Protein AF-A0A954LGU4-F1 (afdb_monomer_lite)

Sequence (136 aa):
TSATELARTSHENVHRLSAAALEIGRVIDTIQGIAEQTNLLALNATIEAARAGDVGSGFAVVANEVKELARQTATATEDIRYRIGEIQDTTGFATDSIGQIVDVISDMNDVSMALAAAVSQGSTAGAALTGQFGHY

Structure (mmCIF, N/CA/C/O backbone):
data_AF-A0A954LGU4-F1
#
_entry.id   AF-A0A954LGU4-F1
#
loop_
_atom_site.group_PDB
_atom_site.id
_atom_site.type_symbol
_atom_site.label_atom_id
_atom_site.label_alt_id
_atom_site.label_comp_id
_atom_site.label_asym_id
_atom_site.label_entity_id
_atom_site.label_seq_id
_atom_site.pdbx_PDB_ins_code
_atom_site.Cartn_x
_atom_site.Cartn_y
_atom_site.Cartn_z
_atom_site.occupancy
_atom_site.B_iso_or_equiv
_atom_site.auth_seq_id
_atom_site.auth_comp_id
_atom_site.auth_asym_id
_atom_site.auth_atom_id
_atom_site.pdbx_PDB_model_num
ATOM 1 N N . THR A 1 1 ? 30.543 -6.636 -15.701 1.00 56.22 1 THR A N 1
ATOM 2 C CA . THR A 1 1 ? 29.074 -6.783 -15.661 1.00 56.22 1 THR A CA 1
ATOM 3 C C . THR A 1 1 ? 28.529 -6.147 -16.920 1.00 56.22 1 THR A C 1
ATOM 5 O O . THR A 1 1 ? 28.885 -5.001 -17.165 1.00 56.22 1 THR A O 1
ATOM 8 N N . SER A 1 2 ? 27.808 -6.875 -17.779 1.00 85.50 2 SER A N 1
ATOM 9 C CA . SER A 1 2 ? 27.214 -6.269 -18.983 1.00 85.50 2 SER A CA 1
ATOM 10 C C . SER A 1 2 ? 26.050 -5.355 -18.584 1.00 85.50 2 SER A C 1
ATOM 12 O O . SER A 1 2 ? 25.428 -5.566 -17.541 1.00 85.50 2 SER A O 1
ATOM 14 N N . ALA A 1 3 ? 25.753 -4.339 -19.395 1.00 85.81 3 ALA A N 1
ATOM 15 C CA . ALA A 1 3 ? 24.616 -3.447 -19.154 1.00 85.81 3 ALA A CA 1
ATOM 16 C C . ALA A 1 3 ? 23.289 -4.229 -19.067 1.00 85.81 3 ALA A C 1
ATOM 18 O O . ALA A 1 3 ? 22.461 -3.949 -18.204 1.00 85.81 3 ALA A O 1
ATOM 19 N N . THR A 1 4 ? 23.140 -5.277 -19.884 1.00 87.12 4 THR A N 1
ATOM 20 C CA . THR A 1 4 ? 21.996 -6.199 -19.867 1.00 87.12 4 THR A CA 1
ATOM 21 C C . THR A 1 4 ? 21.837 -6.904 -18.520 1.00 87.12 4 THR A C 1
ATOM 23 O O . THR A 1 4 ? 20.731 -7.008 -18.001 1.00 87.12 4 THR A O 1
ATOM 26 N N . GLU A 1 5 ? 22.939 -7.354 -17.918 1.00 89.88 5 GLU A N 1
ATOM 27 C CA . GLU A 1 5 ? 22.909 -8.053 -16.631 1.00 89.88 5 GLU A CA 1
ATOM 28 C C . GLU A 1 5 ? 22.530 -7.116 -15.475 1.00 89.88 5 GLU A C 1
ATOM 30 O O . GLU A 1 5 ? 21.807 -7.506 -14.553 1.00 89.88 5 GLU A O 1
ATOM 35 N N . LEU A 1 6 ? 22.969 -5.855 -15.545 1.00 91.25 6 LEU A N 1
ATOM 36 C CA . LEU A 1 6 ? 22.563 -4.823 -14.594 1.00 91.25 6 LEU A CA 1
ATOM 37 C C . LEU A 1 6 ? 21.066 -4.508 -14.721 1.00 91.25 6 LEU A C 1
ATOM 39 O O . LEU A 1 6 ? 20.375 -4.445 -13.707 1.00 91.25 6 LEU A O 1
ATOM 43 N N . ALA A 1 7 ? 20.558 -4.359 -15.948 1.00 91.50 7 ALA A N 1
ATOM 44 C CA . ALA A 1 7 ? 19.135 -4.139 -16.200 1.00 91.50 7 ALA A CA 1
ATOM 45 C C . ALA A 1 7 ? 18.283 -5.317 -15.695 1.00 91.50 7 ALA A C 1
ATOM 47 O O . ALA A 1 7 ? 17.307 -5.102 -14.977 1.00 91.50 7 ALA A O 1
ATOM 48 N N . ARG A 1 8 ? 18.710 -6.560 -15.965 1.00 90.50 8 ARG A N 1
ATOM 49 C CA . ARG A 1 8 ? 18.060 -7.783 -15.466 1.00 90.50 8 ARG A CA 1
ATOM 50 C C . ARG A 1 8 ? 17.998 -7.816 -13.938 1.00 90.50 8 ARG A C 1
ATOM 52 O O . ARG A 1 8 ? 16.934 -8.040 -13.368 1.00 90.50 8 ARG A O 1
ATOM 59 N N . THR A 1 9 ? 19.119 -7.547 -13.271 1.00 94.06 9 THR A N 1
ATOM 60 C CA . THR A 1 9 ? 19.188 -7.552 -11.800 1.00 94.06 9 THR A CA 1
ATOM 61 C C . THR A 1 9 ? 18.309 -6.453 -11.191 1.00 94.06 9 THR A C 1
ATOM 63 O O . THR A 1 9 ? 17.618 -6.683 -10.198 1.00 94.06 9 THR A O 1
ATOM 66 N N . SER A 1 10 ? 18.291 -5.259 -11.790 1.00 94.12 10 SER A N 1
ATOM 67 C CA . SER A 1 10 ? 17.402 -4.169 -11.369 1.00 94.12 10 SER A CA 1
ATOM 68 C C . SER A 1 10 ? 15.930 -4.542 -11.537 1.00 94.12 10 SER A C 1
ATOM 70 O O . SER A 1 10 ? 15.150 -4.333 -10.611 1.00 94.12 10 SER A O 1
ATOM 72 N N . HIS A 1 11 ? 15.564 -5.157 -12.666 1.00 93.38 11 HIS A N 1
ATOM 73 C CA . HIS A 1 11 ? 14.205 -5.639 -12.918 1.00 93.38 11 HIS A CA 1
ATOM 74 C C . HIS A 1 11 ? 13.762 -6.659 -11.857 1.00 93.38 11 HIS A C 1
ATOM 76 O O . HIS A 1 11 ? 12.682 -6.534 -11.284 1.00 93.38 11 HIS A O 1
ATOM 82 N N . GLU A 1 12 ? 14.618 -7.628 -11.521 1.00 94.81 12 GLU A N 1
ATOM 83 C CA . GLU A 1 12 ? 14.339 -8.616 -10.470 1.00 94.81 12 GLU A CA 1
ATOM 84 C C . GLU A 1 12 ? 14.131 -7.970 -9.096 1.00 94.81 12 GLU A C 1
ATOM 86 O O . GLU A 1 12 ? 13.224 -8.356 -8.356 1.00 94.81 12 GLU A O 1
ATOM 91 N N . ASN A 1 13 ? 14.931 -6.960 -8.750 1.00 95.44 13 ASN A N 1
ATOM 92 C CA . ASN A 1 13 ? 14.780 -6.241 -7.486 1.00 95.44 13 ASN A CA 1
ATOM 93 C C . ASN A 1 13 ? 13.473 -5.439 -7.425 1.00 95.44 13 ASN A C 1
ATOM 95 O O . ASN A 1 13 ? 12.787 -5.482 -6.402 1.00 95.44 13 ASN A O 1
ATOM 99 N N . VAL A 1 14 ? 13.098 -4.757 -8.511 1.00 96.19 14 VAL A N 1
ATOM 100 C CA . VAL A 1 14 ? 11.821 -4.029 -8.600 1.00 96.19 14 VAL A CA 1
ATOM 101 C C . VAL A 1 14 ? 10.640 -4.996 -8.521 1.00 96.19 14 VAL A C 1
ATOM 103 O O . VAL A 1 14 ? 9.698 -4.753 -7.768 1.00 96.19 14 VAL A O 1
ATOM 106 N N . HIS A 1 15 ? 10.716 -6.141 -9.200 1.00 94.19 15 HIS A N 1
ATOM 107 C CA . HIS A 1 15 ? 9.685 -7.175 -9.123 1.00 94.19 15 HIS A CA 1
ATOM 108 C C . HIS A 1 15 ? 9.521 -7.717 -7.693 1.00 94.19 15 HIS A C 1
ATOM 110 O O . HIS A 1 15 ? 8.402 -7.884 -7.205 1.00 94.19 15 HIS A O 1
ATOM 116 N N . ARG A 1 16 ? 10.628 -7.953 -6.976 1.00 95.69 16 ARG A N 1
ATOM 117 C CA . ARG A 1 16 ? 10.591 -8.356 -5.559 1.00 95.69 16 ARG A CA 1
ATOM 118 C C . ARG A 1 16 ? 9.962 -7.285 -4.670 1.00 95.69 16 ARG A C 1
ATOM 120 O O . ARG A 1 16 ? 9.200 -7.633 -3.771 1.00 95.69 16 ARG A O 1
ATOM 127 N N . LEU A 1 17 ? 10.253 -6.008 -4.920 1.00 95.94 17 LEU A N 1
ATOM 128 C CA . LEU A 1 17 ? 9.644 -4.897 -4.188 1.00 95.94 17 LEU A CA 1
ATOM 129 C C . LEU A 1 17 ? 8.131 -4.820 -4.438 1.00 95.94 17 LEU A C 1
ATOM 131 O O . LEU A 1 17 ? 7.366 -4.694 -3.486 1.00 95.94 17 LEU A O 1
ATOM 135 N N . SER A 1 18 ? 7.699 -4.974 -5.691 1.00 94.62 18 SER A N 1
ATOM 136 C CA . SER A 1 18 ? 6.279 -5.005 -6.061 1.00 94.62 18 SER A CA 1
ATOM 137 C C . SER A 1 18 ? 5.537 -6.165 -5.380 1.00 94.62 18 SER A C 1
ATOM 139 O O . SER A 1 18 ? 4.483 -5.970 -4.771 1.00 94.62 18 SER A O 1
ATOM 141 N N . ALA A 1 19 ? 6.132 -7.364 -5.373 1.00 95.38 19 ALA A N 1
ATOM 142 C CA . ALA A 1 19 ? 5.575 -8.525 -4.678 1.00 95.38 19 ALA A CA 1
ATOM 143 C C . ALA A 1 19 ? 5.447 -8.301 -3.159 1.00 95.38 19 ALA A C 1
ATOM 145 O O . ALA A 1 19 ? 4.412 -8.631 -2.574 1.00 95.38 19 ALA A O 1
ATOM 146 N N . ALA A 1 20 ? 6.461 -7.699 -2.530 1.00 96.81 20 ALA A N 1
ATOM 147 C CA . ALA A 1 20 ? 6.421 -7.351 -1.112 1.00 96.81 20 ALA A CA 1
ATOM 148 C C . ALA A 1 20 ? 5.336 -6.303 -0.810 1.00 96.81 20 ALA A C 1
ATOM 150 O O . ALA A 1 20 ? 4.599 -6.445 0.163 1.00 96.81 20 ALA A O 1
ATOM 151 N N . ALA A 1 21 ? 5.175 -5.289 -1.665 1.00 96.19 21 ALA A N 1
ATOM 152 C CA . ALA A 1 21 ? 4.121 -4.286 -1.520 1.00 96.19 21 ALA A CA 1
ATOM 153 C C . ALA A 1 21 ? 2.714 -4.909 -1.612 1.00 96.19 21 ALA A C 1
ATOM 155 O O . ALA A 1 21 ? 1.842 -4.584 -0.809 1.00 96.19 21 ALA A O 1
ATOM 156 N N . LEU A 1 22 ? 2.498 -5.856 -2.535 1.00 95.00 22 LEU A N 1
ATOM 157 C CA . LEU A 1 22 ? 1.245 -6.620 -2.630 1.00 95.00 22 LEU A CA 1
ATOM 158 C C . LEU A 1 22 ? 0.965 -7.454 -1.374 1.00 95.00 22 LEU A C 1
ATOM 160 O O . LEU A 1 22 ? -0.184 -7.566 -0.947 1.00 95.00 22 LEU A O 1
ATOM 164 N N . GLU A 1 23 ? 1.993 -8.063 -0.785 1.00 97.06 23 GLU A N 1
ATOM 165 C CA . GLU A 1 23 ? 1.852 -8.813 0.462 1.00 97.06 23 GLU A CA 1
ATOM 166 C C . GLU A 1 23 ? 1.492 -7.908 1.638 1.00 97.06 23 GLU A C 1
ATOM 168 O O . GLU A 1 23 ? 0.555 -8.219 2.375 1.00 97.06 23 GLU A O 1
ATOM 173 N N . ILE A 1 24 ? 2.156 -6.756 1.759 1.00 96.44 24 ILE A N 1
ATOM 174 C CA . ILE A 1 24 ? 1.812 -5.754 2.770 1.00 96.44 24 ILE A CA 1
ATOM 175 C C . ILE A 1 24 ? 0.366 -5.281 2.578 1.00 96.44 24 ILE A C 1
ATOM 177 O O . ILE A 1 24 ? -0.371 -5.212 3.557 1.00 96.44 24 ILE A O 1
ATOM 181 N N . GLY A 1 25 ? -0.081 -5.045 1.339 1.00 96.44 25 GLY A N 1
ATOM 182 C CA . GLY A 1 25 ? -1.473 -4.686 1.042 1.00 96.44 25 GLY A CA 1
ATOM 183 C C . GLY A 1 25 ? -2.490 -5.678 1.625 1.00 96.44 25 GLY A C 1
ATOM 184 O O . GLY A 1 25 ? -3.421 -5.268 2.314 1.00 96.44 25 GLY A O 1
ATOM 185 N N . ARG A 1 26 ? -2.256 -6.990 1.463 1.00 96.44 26 ARG A N 1
ATOM 186 C CA . ARG A 1 26 ? -3.125 -8.038 2.043 1.00 96.44 26 ARG A CA 1
ATOM 187 C C . ARG A 1 26 ? -3.131 -8.036 3.573 1.00 96.44 26 ARG A C 1
ATOM 189 O O . ARG A 1 26 ? -4.161 -8.301 4.198 1.00 96.44 26 ARG A O 1
ATOM 196 N N . VAL A 1 27 ? -1.983 -7.764 4.192 1.00 97.56 27 VAL A N 1
ATOM 197 C CA . VAL A 1 27 ? -1.886 -7.642 5.655 1.00 97.56 27 VAL A CA 1
ATOM 198 C C . VAL A 1 27 ? -2.690 -6.433 6.134 1.00 97.56 27 VAL A C 1
ATOM 200 O O . VAL A 1 27 ? -3.444 -6.548 7.098 1.00 97.56 27 VAL A O 1
ATOM 203 N N . ILE A 1 28 ? -2.599 -5.303 5.432 1.00 97.44 28 ILE A N 1
ATOM 204 C CA . ILE A 1 28 ? -3.354 -4.086 5.750 1.00 97.44 28 ILE A CA 1
ATOM 205 C C . ILE A 1 28 ? -4.865 -4.300 5.611 1.00 97.44 28 ILE A C 1
ATOM 207 O O . ILE A 1 28 ? -5.602 -3.883 6.502 1.00 97.44 28 ILE A O 1
ATOM 211 N N . ASP A 1 29 ? -5.328 -5.026 4.589 1.00 96.00 29 ASP A N 1
ATOM 212 C CA . ASP A 1 29 ? -6.741 -5.427 4.463 1.00 96.00 29 ASP A CA 1
ATOM 213 C C . ASP A 1 29 ? -7.234 -6.226 5.671 1.00 96.00 29 ASP A C 1
ATOM 215 O O . ASP A 1 29 ? -8.334 -6.009 6.181 1.00 96.00 29 ASP A O 1
ATOM 219 N N . THR A 1 30 ? -6.394 -7.133 6.165 1.00 98.00 30 THR A N 1
ATOM 220 C CA . THR A 1 30 ? -6.718 -7.941 7.342 1.00 98.00 30 THR A CA 1
ATOM 221 C C . THR A 1 30 ? -6.815 -7.070 8.596 1.00 98.00 30 THR A C 1
ATOM 223 O O . THR A 1 30 ? -7.759 -7.213 9.371 1.00 98.00 30 THR A O 1
ATOM 226 N N . ILE A 1 31 ? -5.875 -6.138 8.793 1.00 97.69 31 ILE A N 1
ATOM 227 C CA . ILE A 1 31 ? -5.880 -5.228 9.950 1.00 97.69 31 ILE A CA 1
ATOM 228 C C . ILE A 1 31 ? -7.091 -4.287 9.893 1.00 97.69 31 ILE A C 1
ATOM 230 O O . ILE A 1 31 ? -7.738 -4.082 10.919 1.00 97.69 31 ILE A O 1
ATOM 234 N N . GLN A 1 32 ? -7.444 -3.781 8.708 1.00 97.06 32 GLN A N 1
ATOM 235 C CA . GLN A 1 32 ? -8.650 -2.979 8.493 1.00 97.06 32 GLN A CA 1
ATOM 236 C C . GLN A 1 32 ? -9.906 -3.746 8.937 1.00 97.06 32 GLN A C 1
ATOM 238 O O . GLN A 1 32 ? -10.697 -3.238 9.733 1.00 97.06 32 GLN A O 1
ATOM 243 N N . GLY A 1 33 ? -10.050 -5.004 8.506 1.00 97.56 33 GLY A N 1
ATOM 244 C CA . GLY A 1 33 ? -11.164 -5.858 8.926 1.00 97.56 33 GLY A CA 1
ATOM 245 C C . GLY A 1 33 ? -11.191 -6.124 10.438 1.00 97.56 33 GLY A C 1
ATOM 246 O O . GLY A 1 33 ? -12.259 -6.114 11.051 1.00 97.56 33 GLY A O 1
ATOM 247 N N . ILE A 1 34 ? -10.026 -6.310 11.071 1.00 97.81 34 ILE A N 1
ATOM 248 C CA . ILE A 1 34 ? -9.916 -6.455 12.534 1.00 97.81 34 ILE A CA 1
ATOM 249 C C . ILE A 1 34 ? -10.356 -5.169 13.243 1.00 97.81 34 ILE A C 1
ATOM 251 O O . ILE A 1 34 ? -11.082 -5.240 14.237 1.00 97.81 34 ILE A O 1
ATOM 255 N N . ALA A 1 35 ? -9.955 -3.998 12.746 1.00 97.94 35 ALA A N 1
ATOM 256 C CA . ALA A 1 35 ? -10.342 -2.710 13.312 1.00 97.94 35 ALA A CA 1
ATOM 257 C C . ALA A 1 35 ? -11.863 -2.495 13.228 1.00 97.94 35 ALA A C 1
ATOM 259 O O . ALA A 1 35 ? -12.493 -2.122 14.218 1.00 97.94 35 ALA A O 1
ATOM 260 N N . GLU A 1 36 ? -12.482 -2.819 12.092 1.00 97.12 36 GLU A N 1
ATOM 261 C CA . GLU A 1 36 ? -13.936 -2.740 11.907 1.00 97.12 36 GLU A CA 1
ATOM 262 C C . GLU A 1 36 ? -14.697 -3.683 12.849 1.00 97.12 36 GLU A C 1
ATOM 264 O O . GLU A 1 36 ? -15.651 -3.263 13.514 1.00 97.12 36 GLU A O 1
ATOM 269 N N . GLN A 1 37 ? -14.248 -4.935 12.980 1.00 98.00 37 GLN A N 1
ATOM 270 C CA . GLN A 1 37 ? -14.834 -5.892 13.926 1.00 98.00 37 GLN A CA 1
ATOM 271 C C . GLN A 1 37 ? -14.662 -5.441 15.379 1.00 98.00 37 GLN A C 1
ATOM 273 O O . GLN A 1 37 ? -15.598 -5.544 16.172 1.00 98.00 37 GLN A O 1
ATOM 278 N N . THR A 1 38 ? -13.495 -4.899 15.728 1.00 97.81 38 THR A N 1
ATOM 279 C CA . THR A 1 38 ? -13.213 -4.376 17.072 1.00 97.81 38 THR A CA 1
ATOM 280 C C . THR A 1 38 ? -14.115 -3.186 17.393 1.00 97.81 38 THR A C 1
ATOM 282 O O . THR A 1 38 ? -14.676 -3.119 18.484 1.00 97.81 38 THR A O 1
ATOM 285 N N . ASN A 1 39 ? -14.336 -2.289 16.429 1.00 96.31 39 ASN A N 1
ATOM 286 C CA . ASN A 1 39 ? -15.266 -1.170 16.567 1.00 96.31 39 ASN A CA 1
ATOM 287 C C . ASN A 1 39 ? -16.717 -1.648 16.772 1.00 96.31 39 ASN A C 1
ATOM 289 O O . ASN A 1 39 ? -17.423 -1.109 17.624 1.00 96.31 39 ASN A O 1
ATOM 293 N N . LEU A 1 40 ? -17.161 -2.682 16.047 1.00 97.00 40 LEU A N 1
ATOM 294 C CA . LEU A 1 40 ? -18.490 -3.279 16.243 1.00 97.00 40 LEU A CA 1
ATOM 295 C C . LEU A 1 40 ? -18.631 -3.968 17.609 1.00 97.00 40 LEU A C 1
ATOM 297 O O . LEU A 1 40 ? -19.655 -3.812 18.275 1.00 97.00 40 LEU A O 1
ATOM 301 N N . LEU A 1 41 ? -17.605 -4.695 18.055 1.00 97.00 41 LEU A N 1
ATOM 302 C CA . LEU A 1 41 ? -17.574 -5.309 19.386 1.00 97.00 41 LEU A CA 1
ATOM 303 C C . LEU A 1 41 ? -17.638 -4.250 20.492 1.00 97.00 41 LEU A C 1
ATOM 305 O O . LEU A 1 41 ? -18.423 -4.388 21.430 1.00 97.00 41 LEU A O 1
ATOM 309 N N . ALA A 1 42 ? -16.864 -3.172 20.352 1.00 97.00 42 ALA A N 1
ATOM 310 C CA . ALA A 1 42 ? -16.873 -2.047 21.277 1.00 97.00 42 ALA A CA 1
ATOM 311 C C . ALA A 1 42 ? -18.241 -1.353 21.315 1.00 97.00 42 ALA A C 1
ATOM 313 O O . ALA A 1 42 ? -18.752 -1.065 22.392 1.00 97.00 42 ALA A O 1
ATOM 314 N N . LEU A 1 43 ? -18.883 -1.162 20.158 1.00 94.56 43 LEU A N 1
ATOM 315 C CA . LEU A 1 43 ? -20.236 -0.612 20.078 1.00 94.56 43 LEU A CA 1
ATOM 316 C C . LEU A 1 43 ? -21.255 -1.477 20.833 1.00 94.56 43 LEU A C 1
ATOM 318 O O . LEU A 1 43 ? -22.049 -0.945 21.609 1.00 94.56 43 LEU A O 1
ATOM 322 N N . ASN A 1 44 ? -21.216 -2.799 20.646 1.00 95.62 44 ASN A N 1
ATOM 323 C CA . ASN A 1 44 ? -22.085 -3.725 21.375 1.00 95.62 44 ASN A CA 1
ATOM 324 C C . ASN A 1 44 ? -21.834 -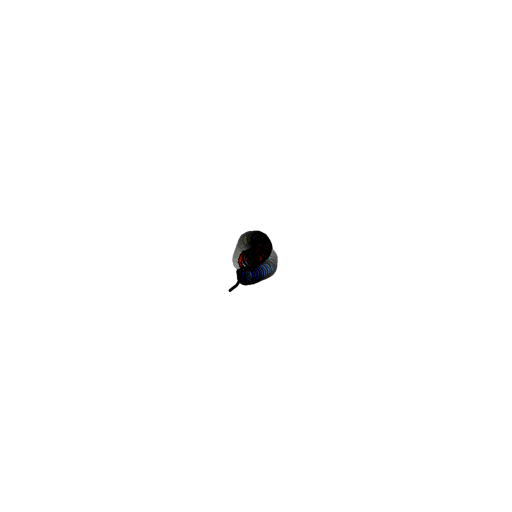3.661 22.889 1.00 95.62 44 ASN A C 1
ATOM 326 O O . ASN A 1 44 ? -22.786 -3.648 23.669 1.00 95.62 44 ASN A O 1
ATOM 330 N N . ALA A 1 45 ? -20.569 -3.555 23.307 1.00 94.75 45 ALA A N 1
ATOM 331 C CA . ALA A 1 45 ? -20.211 -3.383 24.712 1.00 94.75 45 ALA A CA 1
ATOM 332 C C . ALA A 1 45 ? -20.735 -2.056 25.287 1.00 94.75 45 ALA A C 1
ATOM 334 O O . ALA A 1 45 ? -21.260 -2.047 26.399 1.00 94.75 45 ALA A O 1
ATOM 335 N N . THR A 1 46 ? -20.673 -0.952 24.533 1.00 94.06 46 THR A N 1
ATOM 336 C CA . THR A 1 46 ? -21.261 0.336 24.938 1.00 94.06 46 THR A CA 1
ATOM 337 C C . THR A 1 46 ? -22.781 0.231 25.120 1.00 94.06 46 THR A C 1
ATOM 339 O O . THR A 1 46 ? -23.317 0.787 26.079 1.00 94.06 46 THR A O 1
ATOM 342 N N . ILE A 1 47 ? -23.482 -0.497 24.241 1.00 92.88 47 ILE A N 1
ATOM 343 C CA . ILE A 1 47 ? -24.937 -0.717 24.341 1.00 92.88 47 ILE A CA 1
ATOM 344 C C . ILE A 1 47 ? -25.281 -1.515 25.604 1.00 92.88 47 ILE A C 1
ATOM 346 O O . ILE A 1 47 ? -26.169 -1.116 26.361 1.00 92.88 47 ILE A O 1
ATOM 350 N N . GLU A 1 48 ? -24.572 -2.615 25.865 1.00 95.00 48 GLU A N 1
ATOM 351 C CA . GLU A 1 48 ? -24.842 -3.447 27.043 1.00 95.00 48 GLU A CA 1
ATOM 352 C C . GLU A 1 48 ? -24.472 -2.719 28.346 1.00 95.00 48 GLU A C 1
ATOM 354 O O . GLU A 1 48 ? -25.200 -2.800 29.335 1.00 95.00 48 GLU A O 1
ATOM 359 N N . ALA A 1 49 ? -23.400 -1.919 28.334 1.00 94.69 49 ALA A N 1
ATOM 360 C CA . ALA A 1 49 ? -23.028 -1.067 29.458 1.00 94.69 49 ALA A CA 1
ATOM 361 C C . ALA A 1 49 ? -24.113 -0.025 29.777 1.00 94.69 49 ALA A C 1
ATOM 363 O O . ALA A 1 49 ? -24.452 0.166 30.943 1.00 94.69 49 ALA A O 1
ATOM 364 N N . ALA A 1 50 ? -24.713 0.598 28.755 1.00 91.94 50 ALA A N 1
ATOM 365 C CA . ALA A 1 50 ? -25.842 1.510 28.942 1.00 91.94 50 ALA A CA 1
ATOM 366 C C . ALA A 1 50 ? -27.074 0.790 29.518 1.00 91.94 50 ALA A C 1
ATOM 368 O O . ALA A 1 50 ? -27.787 1.341 30.356 1.00 91.94 50 ALA A O 1
ATOM 369 N N . ARG A 1 51 ? -27.305 -0.463 29.111 1.00 93.75 51 ARG A N 1
ATOM 370 C CA . ARG A 1 51 ? -28.408 -1.294 29.611 1.00 93.75 51 ARG A CA 1
ATOM 371 C C . ARG A 1 51 ? -28.236 -1.695 31.079 1.00 93.75 51 ARG A C 1
ATOM 373 O O . ARG A 1 51 ? -29.228 -1.807 31.793 1.00 93.75 51 ARG A O 1
ATOM 380 N N . ALA A 1 52 ? -26.996 -1.881 31.528 1.00 93.25 52 ALA A N 1
ATOM 381 C CA . ALA A 1 52 ? -26.657 -2.197 32.916 1.00 93.25 52 ALA A CA 1
ATOM 382 C C . ALA A 1 52 ? -26.751 -0.989 33.877 1.00 93.25 52 ALA A C 1
ATOM 384 O O . ALA A 1 52 ? -26.602 -1.163 35.089 1.00 93.25 52 ALA A O 1
ATOM 385 N N . GLY A 1 53 ? -27.005 0.224 33.366 1.00 89.25 53 GLY A N 1
ATOM 386 C CA . GLY A 1 53 ? -27.149 1.437 34.175 1.00 89.25 53 GLY A CA 1
ATOM 387 C C . G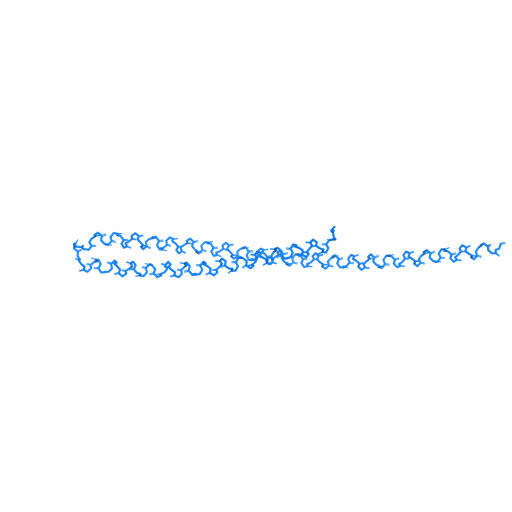LY A 1 53 ? -25.876 1.776 34.956 1.00 89.25 53 GLY A C 1
ATOM 388 O O . GLY A 1 53 ? -24.769 1.682 34.426 1.00 89.25 53 GLY A O 1
ATOM 389 N N . ASP A 1 54 ? -26.016 2.142 36.233 1.00 90.00 54 ASP A N 1
ATOM 390 C CA . ASP A 1 54 ? -24.894 2.590 37.078 1.00 90.00 54 ASP A CA 1
ATOM 391 C C . ASP A 1 54 ? -23.779 1.538 37.221 1.00 90.00 54 ASP A C 1
ATOM 393 O O . ASP A 1 54 ? -22.594 1.881 37.295 1.00 90.00 54 ASP A O 1
ATOM 397 N N . VAL A 1 55 ? -24.143 0.249 37.179 1.00 85.25 55 VAL A N 1
ATOM 398 C CA . VAL A 1 55 ? -23.210 -0.888 37.281 1.00 85.25 55 VAL A CA 1
ATOM 399 C C . VAL A 1 55 ? -22.329 -1.011 36.026 1.00 85.25 55 VAL A C 1
ATOM 401 O O . VAL A 1 55 ? -21.211 -1.517 36.099 1.00 85.25 55 VAL A O 1
ATOM 404 N N . GLY A 1 56 ? -22.802 -0.515 34.877 1.00 91.06 56 GLY A N 1
ATOM 405 C CA . GLY A 1 56 ? -22.096 -0.555 33.593 1.00 91.06 56 GLY A CA 1
ATOM 406 C C . GLY A 1 56 ? -21.172 0.635 33.324 1.00 91.06 56 GLY A C 1
ATOM 407 O O . GLY A 1 56 ? -20.442 0.620 32.334 1.00 91.06 56 GLY A O 1
ATOM 408 N N . SER A 1 57 ? -21.159 1.655 34.186 1.00 90.31 57 SER A N 1
ATOM 409 C CA . SER 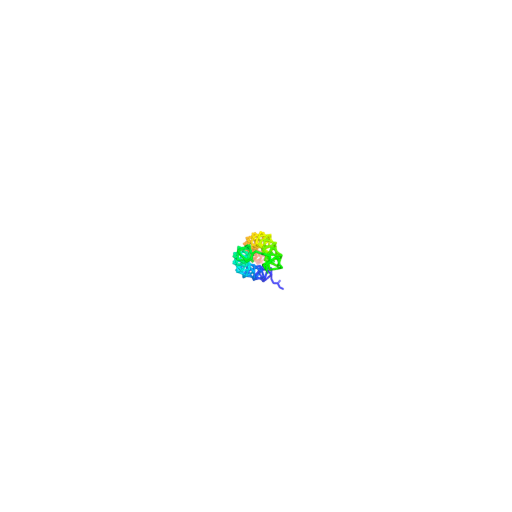A 1 57 ? -20.449 2.924 33.943 1.00 90.31 57 SER A CA 1
ATOM 410 C C . SER A 1 57 ? -18.948 2.758 33.654 1.00 90.31 57 SER A C 1
ATOM 412 O O . SER A 1 57 ? -18.439 3.331 32.692 1.00 90.31 57 SER A O 1
ATOM 414 N N . GLY A 1 58 ? -18.240 1.919 34.419 1.00 90.31 58 GLY A N 1
ATOM 415 C CA . GLY A 1 58 ? -16.821 1.623 34.177 1.00 90.31 58 GLY A CA 1
ATOM 416 C C . GLY A 1 58 ? -16.576 0.852 32.874 1.00 90.31 58 GLY A C 1
ATOM 417 O O . GLY A 1 58 ? -15.618 1.132 32.154 1.00 90.31 58 GLY A O 1
ATOM 418 N N . PHE A 1 59 ? -17.481 -0.068 32.524 1.00 92.69 59 PHE A N 1
ATOM 419 C CA . PHE A 1 59 ? -17.432 -0.808 31.258 1.00 92.69 59 PHE A CA 1
ATOM 420 C C . PHE A 1 59 ? -17.672 0.107 30.051 1.00 92.69 59 PHE A C 1
ATOM 422 O O . PHE A 1 59 ? -17.025 -0.065 29.020 1.00 92.69 59 PHE A O 1
ATOM 429 N N . ALA A 1 60 ? -18.544 1.111 30.186 1.00 94.44 60 ALA A N 1
ATOM 430 C CA . ALA A 1 60 ? -18.813 2.085 29.131 1.00 94.44 60 ALA A CA 1
ATOM 431 C C . ALA A 1 60 ? -17.569 2.917 28.773 1.00 94.44 60 ALA A C 1
ATOM 433 O O . ALA A 1 60 ? -17.336 3.188 27.595 1.00 94.44 60 ALA A O 1
ATOM 434 N N . VAL A 1 61 ? -16.750 3.293 29.764 1.00 95.00 61 VAL A N 1
ATOM 435 C CA . VAL A 1 61 ? -15.494 4.029 29.527 1.00 95.00 61 VAL A CA 1
ATOM 436 C C . VAL A 1 61 ? -14.516 3.180 28.720 1.00 95.00 61 VAL A C 1
ATOM 438 O O . VAL A 1 61 ? -14.001 3.642 27.705 1.00 95.00 61 VAL A O 1
ATOM 441 N N . VAL A 1 62 ? -14.313 1.921 29.120 1.00 95.81 62 VAL A N 1
ATOM 442 C CA . VAL A 1 62 ? -13.416 1.000 28.405 1.00 95.81 62 VAL A CA 1
ATOM 443 C C . VAL A 1 62 ? -13.918 0.737 26.984 1.00 95.81 62 VAL A C 1
ATOM 445 O O . VAL A 1 62 ? -13.132 0.783 26.043 1.00 95.81 62 VAL A O 1
ATOM 448 N N . ALA A 1 63 ? -15.222 0.514 26.803 1.00 96.62 63 ALA A N 1
ATOM 449 C CA . ALA A 1 63 ? -15.806 0.300 25.482 1.00 96.62 63 ALA A CA 1
ATOM 450 C C . ALA A 1 63 ? -15.595 1.511 24.554 1.00 96.62 63 ALA A C 1
ATOM 452 O O . ALA A 1 63 ? -15.239 1.338 23.390 1.00 96.62 63 ALA A O 1
ATOM 453 N N . ASN A 1 64 ? -15.740 2.735 25.070 1.00 95.75 64 ASN A N 1
ATOM 454 C CA . ASN A 1 64 ? -15.475 3.948 24.295 1.00 95.75 64 ASN A CA 1
ATOM 455 C C . ASN A 1 64 ? -13.992 4.102 23.924 1.00 95.75 64 ASN A C 1
ATOM 457 O O . ASN A 1 64 ? -13.700 4.477 22.790 1.00 95.75 64 ASN A O 1
ATOM 461 N N . GLU A 1 65 ? -13.067 3.769 24.827 1.00 97.19 65 GLU A N 1
ATOM 462 C CA . GLU A 1 65 ? -11.627 3.811 24.538 1.00 97.19 65 GLU A CA 1
ATOM 463 C C . GLU A 1 65 ? -11.247 2.803 23.442 1.00 97.19 65 GLU A C 1
ATOM 465 O O . GLU A 1 65 ? -10.579 3.147 22.469 1.00 97.19 65 GLU A O 1
ATOM 470 N N . VAL A 1 66 ? -11.751 1.565 23.538 1.00 97.62 66 VAL A N 1
ATOM 471 C CA . VAL A 1 66 ? -11.538 0.530 22.510 1.00 97.62 66 VAL A CA 1
ATOM 472 C C . VAL A 1 66 ? -12.112 0.969 21.163 1.00 97.62 66 VAL A C 1
ATOM 474 O O . VAL A 1 66 ? -11.487 0.753 20.124 1.00 97.62 66 VAL A O 1
ATOM 477 N N . LYS A 1 67 ? -13.282 1.616 21.166 1.00 96.50 67 LYS A N 1
ATOM 478 C CA . LYS A 1 67 ? -13.911 2.148 19.955 1.00 96.50 67 LYS A CA 1
ATOM 479 C C . LYS A 1 67 ? -13.036 3.208 19.278 1.00 96.50 67 LYS A C 1
ATOM 481 O O . LYS A 1 67 ? -12.866 3.167 18.060 1.00 96.50 67 LYS A O 1
ATOM 486 N N . GLU A 1 68 ? -12.464 4.135 20.044 1.00 97.31 68 GLU A N 1
ATOM 487 C CA . GLU A 1 68 ? -11.591 5.170 19.484 1.00 97.31 68 GLU A CA 1
ATOM 488 C C . GLU A 1 68 ? -10.263 4.585 18.986 1.00 97.31 68 GLU A C 1
ATOM 490 O O . GLU A 1 68 ? -9.836 4.919 17.880 1.00 97.31 68 GLU A O 1
ATOM 495 N N . LEU A 1 69 ? -9.662 3.636 19.712 1.00 97.75 69 LEU A N 1
ATOM 496 C CA . LEU A 1 69 ? -8.470 2.911 19.250 1.00 97.75 69 LEU A CA 1
ATOM 497 C C . LEU A 1 69 ? -8.724 2.153 17.941 1.00 97.75 69 LEU A C 1
ATOM 499 O O . LEU A 1 69 ? -7.887 2.177 17.036 1.00 97.75 69 LEU A O 1
ATOM 503 N N . ALA A 1 70 ? -9.888 1.516 17.804 1.00 98.00 70 ALA A N 1
ATOM 504 C CA . ALA A 1 70 ? -10.280 0.840 16.572 1.00 98.00 70 ALA A CA 1
ATOM 505 C C . ALA A 1 70 ? -10.416 1.832 15.403 1.00 98.00 70 ALA A C 1
ATOM 507 O O . ALA A 1 70 ? -9.921 1.573 14.307 1.00 98.00 70 ALA A O 1
ATOM 508 N N . ARG A 1 71 ? -11.012 3.006 15.642 1.00 96.88 71 ARG A N 1
ATOM 509 C CA . ARG A 1 71 ? -11.152 4.069 14.634 1.00 96.88 71 ARG A CA 1
ATOM 510 C C . ARG A 1 71 ? -9.804 4.667 14.215 1.00 96.88 71 ARG A C 1
ATOM 512 O O . ARG A 1 71 ? -9.585 4.914 13.028 1.00 96.88 71 ARG A O 1
ATOM 519 N N . GLN A 1 72 ? -8.897 4.880 15.167 1.00 97.94 72 GLN A N 1
ATOM 520 C CA . GLN A 1 72 ? -7.530 5.326 14.888 1.00 97.94 72 GLN A CA 1
ATOM 521 C C . GLN A 1 72 ? -6.762 4.274 14.090 1.00 97.94 72 GLN A C 1
ATOM 523 O O . GLN A 1 72 ? -6.105 4.620 13.112 1.00 97.94 72 GLN A O 1
ATOM 528 N N . THR A 1 73 ? -6.911 2.997 14.452 1.00 97.62 73 THR A N 1
ATOM 529 C CA . THR A 1 73 ? -6.308 1.878 13.718 1.00 97.62 73 THR A CA 1
ATOM 530 C C . THR A 1 73 ? -6.785 1.865 12.269 1.00 97.62 73 THR A C 1
ATOM 532 O O . THR A 1 73 ? -5.944 1.865 11.380 1.00 97.62 73 THR A O 1
ATOM 535 N N . ALA A 1 74 ? -8.101 1.951 12.036 1.00 96.69 74 ALA A N 1
ATOM 536 C CA . ALA A 1 74 ? -8.695 1.996 10.696 1.00 96.69 74 ALA A CA 1
ATOM 537 C C . ALA A 1 74 ? -8.197 3.189 9.856 1.00 96.69 74 ALA A C 1
ATOM 539 O O . ALA A 1 74 ? -7.972 3.077 8.656 1.00 96.69 74 ALA A O 1
ATOM 540 N N . THR A 1 75 ? -8.005 4.348 10.491 1.00 97.00 75 THR A N 1
ATOM 541 C CA . THR A 1 75 ? -7.470 5.536 9.807 1.00 97.00 75 THR A CA 1
ATOM 542 C C . THR A 1 75 ? -6.001 5.330 9.429 1.00 97.00 75 THR A C 1
ATOM 544 O O . THR A 1 75 ? -5.606 5.591 8.297 1.00 97.00 75 THR A O 1
ATOM 547 N N . ALA A 1 76 ? -5.192 4.803 10.352 1.00 97.19 76 ALA A N 1
ATOM 548 C CA . ALA A 1 76 ? -3.782 4.530 10.098 1.00 97.19 76 ALA A CA 1
ATOM 549 C C . ALA A 1 76 ? -3.577 3.453 9.019 1.00 97.19 76 ALA A C 1
ATOM 551 O O . ALA A 1 76 ? -2.654 3.559 8.212 1.00 97.19 76 ALA A O 1
ATOM 552 N N . THR A 1 77 ? -4.422 2.419 8.978 1.00 96.75 77 THR A N 1
ATOM 553 C CA . THR A 1 77 ? -4.370 1.397 7.924 1.00 96.75 77 THR A CA 1
ATOM 554 C C . THR A 1 77 ? -4.724 1.958 6.556 1.00 96.75 77 THR A C 1
ATOM 556 O O . THR A 1 77 ? -4.084 1.570 5.580 1.00 96.75 77 THR A O 1
ATOM 559 N N . GLU A 1 78 ? -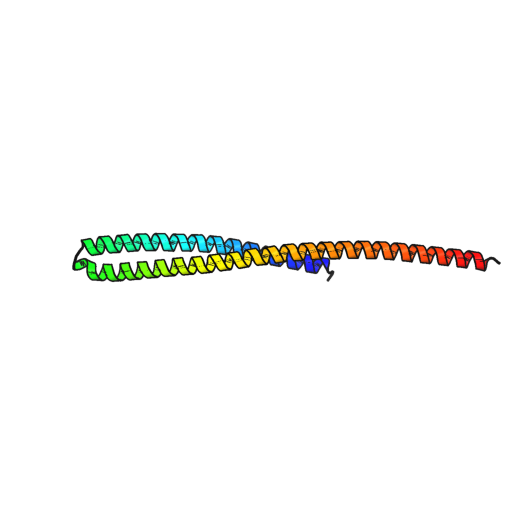5.668 2.894 6.471 1.00 96.38 78 GLU A N 1
ATOM 560 C CA . GLU A 1 78 ? -6.005 3.564 5.211 1.00 96.38 78 GLU A CA 1
ATOM 561 C C . GLU A 1 78 ? -4.853 4.449 4.703 1.00 96.38 78 GLU A C 1
ATOM 563 O O . GLU A 1 78 ? -4.487 4.388 3.528 1.00 96.38 78 GLU A O 1
ATOM 568 N N . ASP A 1 79 ? -4.182 5.179 5.598 1.00 97.38 79 ASP A N 1
ATOM 569 C CA . ASP A 1 79 ? -2.978 5.944 5.247 1.00 97.38 79 ASP A CA 1
ATOM 570 C C . ASP A 1 79 ? -1.845 5.033 4.740 1.00 97.38 79 ASP A C 1
ATOM 572 O O . ASP A 1 79 ? -1.132 5.370 3.789 1.00 97.38 79 ASP A O 1
ATOM 576 N N . ILE A 1 80 ? -1.659 3.861 5.360 1.00 96.56 80 ILE A N 1
ATOM 577 C CA . ILE A 1 80 ? -0.667 2.881 4.896 1.00 96.56 80 ILE A CA 1
ATOM 578 C C . ILE A 1 80 ? -1.078 2.308 3.537 1.00 96.56 80 ILE A C 1
ATOM 580 O O . ILE A 1 80 ? -0.223 2.180 2.662 1.00 96.56 80 ILE A O 1
ATOM 584 N N . ARG A 1 81 ? -2.363 2.001 3.324 1.00 96.50 81 ARG A N 1
ATOM 585 C CA . ARG A 1 81 ? -2.890 1.530 2.034 1.00 96.50 81 ARG A CA 1
ATOM 586 C C . ARG A 1 81 ? -2.551 2.507 0.913 1.00 96.50 81 ARG A C 1
ATOM 588 O O . ARG A 1 81 ? -2.035 2.075 -0.116 1.00 96.50 81 ARG A O 1
ATOM 595 N N . TYR A 1 82 ? -2.780 3.801 1.130 1.00 97.19 82 TYR A N 1
ATOM 596 C CA . TYR A 1 82 ? -2.427 4.842 0.164 1.00 97.19 82 TYR A CA 1
ATOM 597 C C . TYR A 1 82 ? -0.929 4.810 -0.188 1.00 97.19 82 TYR A C 1
ATOM 599 O O . TYR A 1 82 ? -0.567 4.739 -1.361 1.00 97.19 82 TYR A O 1
ATOM 607 N N . ARG A 1 83 ? -0.048 4.749 0.820 1.00 96.56 83 ARG A N 1
ATOM 608 C CA . ARG A 1 83 ? 1.414 4.671 0.613 1.00 96.56 83 ARG A CA 1
ATOM 609 C C . ARG A 1 83 ? 1.847 3.402 -0.124 1.00 96.56 83 ARG A C 1
ATOM 611 O O . ARG A 1 83 ? 2.793 3.437 -0.905 1.00 96.56 83 ARG A O 1
ATOM 618 N N . ILE A 1 84 ? 1.182 2.274 0.126 1.00 96.50 84 ILE A N 1
ATOM 619 C CA . ILE A 1 84 ? 1.439 1.025 -0.601 1.00 96.50 84 ILE A CA 1
ATOM 620 C C . ILE A 1 84 ? 1.034 1.157 -2.071 1.00 96.50 84 ILE A C 1
ATOM 622 O O . ILE A 1 84 ? 1.775 0.677 -2.928 1.00 96.50 84 ILE A O 1
ATOM 626 N N . GLY A 1 85 ? -0.068 1.852 -2.366 1.00 96.38 85 GLY A N 1
ATOM 627 C CA . GLY A 1 85 ? -0.450 2.209 -3.734 1.00 96.38 85 GLY A CA 1
ATOM 628 C C . GLY A 1 85 ? 0.633 3.029 -4.442 1.00 96.38 85 GLY A C 1
ATOM 629 O O . GLY A 1 85 ? 1.089 2.643 -5.513 1.00 96.38 85 GLY A O 1
ATOM 630 N N . GLU A 1 86 ? 1.151 4.081 -3.800 1.00 97.19 86 GLU A N 1
ATOM 631 C CA . GLU A 1 86 ? 2.245 4.892 -4.366 1.00 97.19 86 GLU A CA 1
ATOM 632 C C . GLU A 1 86 ? 3.517 4.067 -4.641 1.00 97.19 86 GLU A C 1
ATOM 634 O O . GLU A 1 86 ? 4.198 4.271 -5.652 1.00 97.19 86 GLU A O 1
ATOM 639 N N . ILE A 1 87 ? 3.848 3.114 -3.760 1.00 95.94 87 ILE A N 1
ATOM 640 C CA . ILE A 1 87 ? 4.974 2.192 -3.969 1.00 95.94 87 ILE A CA 1
ATOM 641 C C . ILE A 1 87 ? 4.715 1.306 -5.189 1.00 95.94 87 ILE A C 1
ATOM 643 O O . ILE A 1 87 ? 5.614 1.146 -6.014 1.00 95.94 87 ILE A O 1
ATOM 647 N N . GLN A 1 88 ? 3.511 0.747 -5.324 1.00 95.06 88 GLN A N 1
ATOM 648 C CA . GLN A 1 88 ? 3.143 -0.090 -6.466 1.00 95.06 88 GLN A CA 1
ATOM 649 C C . GLN A 1 88 ? 3.250 0.686 -7.781 1.00 95.06 88 GLN A C 1
ATOM 651 O O . GLN A 1 88 ? 3.935 0.218 -8.694 1.00 95.06 88 GLN A O 1
ATOM 656 N N . ASP A 1 89 ? 2.693 1.894 -7.843 1.00 97.00 89 ASP A N 1
ATOM 657 C CA . ASP A 1 89 ? 2.768 2.760 -9.023 1.00 97.00 89 ASP A CA 1
ATOM 658 C C . ASP A 1 89 ? 4.222 3.086 -9.385 1.00 97.00 89 ASP A C 1
ATOM 660 O O . ASP A 1 89 ? 4.653 2.903 -10.525 1.00 97.00 89 ASP A O 1
ATOM 664 N N . THR A 1 90 ? 5.026 3.476 -8.391 1.00 96.50 90 THR A N 1
ATOM 665 C CA . THR A 1 90 ? 6.450 3.786 -8.593 1.00 96.50 90 THR A CA 1
ATOM 666 C C . THR A 1 90 ? 7.234 2.565 -9.076 1.00 96.50 90 THR A C 1
ATOM 668 O O . THR A 1 90 ? 8.091 2.688 -9.954 1.00 96.50 90 THR A O 1
ATOM 671 N N . THR A 1 91 ? 6.944 1.371 -8.547 1.00 95.00 91 THR A N 1
ATOM 672 C CA . THR A 1 91 ? 7.560 0.133 -9.048 1.00 95.00 91 THR A CA 1
ATOM 673 C C . THR A 1 91 ? 7.132 -0.191 -10.475 1.00 95.00 91 THR A C 1
ATOM 675 O O . THR A 1 91 ? 7.968 -0.648 -11.248 1.00 95.00 91 THR A O 1
ATOM 678 N N . GLY A 1 92 ? 5.882 0.096 -10.851 1.00 94.94 92 GLY A N 1
ATOM 679 C CA . GLY A 1 92 ? 5.400 -0.035 -12.227 1.00 94.94 92 GLY A CA 1
ATOM 680 C C . GLY A 1 92 ? 6.193 0.849 -13.187 1.00 94.94 92 GLY A C 1
ATOM 681 O O . GLY A 1 92 ? 6.797 0.345 -14.132 1.00 94.94 92 GLY A O 1
ATOM 682 N N . PHE A 1 93 ? 6.316 2.142 -12.875 1.00 96.56 93 PHE A N 1
ATOM 683 C CA . PHE A 1 93 ? 7.116 3.073 -13.679 1.00 96.56 93 PHE A CA 1
ATOM 684 C C . PHE A 1 93 ? 8.594 2.673 -13.768 1.00 96.56 93 PHE A C 1
ATOM 686 O O . PHE A 1 93 ? 9.228 2.841 -14.815 1.00 96.56 93 PHE A O 1
ATOM 693 N N . ALA A 1 94 ? 9.160 2.136 -12.683 1.00 95.56 94 ALA A N 1
ATOM 694 C CA . ALA A 1 94 ? 10.531 1.639 -12.679 1.00 95.56 94 ALA A CA 1
ATOM 695 C C . ALA A 1 94 ? 10.697 0.418 -13.598 1.00 95.56 94 ALA A C 1
ATOM 697 O O . ALA A 1 94 ? 11.664 0.366 -14.357 1.00 95.56 94 ALA A O 1
ATOM 698 N N . THR A 1 95 ? 9.756 -0.530 -13.575 1.00 94.88 95 THR A N 1
ATOM 699 C CA . THR A 1 95 ? 9.744 -1.685 -14.485 1.00 94.88 95 THR A CA 1
ATOM 700 C C . THR A 1 95 ? 9.673 -1.244 -15.946 1.00 94.88 95 THR A C 1
ATOM 702 O O . THR A 1 95 ? 10.495 -1.693 -16.744 1.00 94.88 95 THR A O 1
ATOM 705 N N . ASP A 1 96 ? 8.774 -0.315 -16.284 1.00 95.50 96 ASP A N 1
ATOM 706 C CA . ASP A 1 96 ? 8.637 0.206 -17.651 1.00 95.50 96 ASP A CA 1
ATOM 707 C C . ASP A 1 96 ? 9.925 0.892 -18.127 1.00 95.50 96 ASP A C 1
ATOM 709 O O . ASP A 1 96 ? 10.404 0.654 -19.237 1.00 95.50 96 ASP A O 1
ATOM 713 N N . SER A 1 97 ? 10.532 1.703 -17.257 1.00 96.12 97 SER A N 1
ATOM 714 C CA . SER A 1 97 ? 11.798 2.386 -17.548 1.00 96.12 97 SER A CA 1
ATOM 715 C C . SER A 1 97 ? 12.944 1.394 -17.764 1.00 96.12 97 SER A C 1
ATOM 717 O O . SER A 1 97 ? 13.771 1.582 -18.655 1.00 96.12 97 SER A O 1
ATOM 719 N N . ILE A 1 98 ? 13.000 0.317 -16.975 1.00 94.12 98 ILE A N 1
ATOM 720 C CA . ILE A 1 98 ? 13.995 -0.746 -17.156 1.00 94.12 98 ILE A CA 1
ATOM 721 C C . ILE A 1 98 ? 13.757 -1.493 -18.473 1.00 94.12 98 ILE A C 1
ATOM 723 O O . ILE A 1 98 ? 14.730 -1.797 -19.160 1.00 94.12 98 ILE A O 1
ATOM 727 N N . GLY A 1 99 ? 12.500 -1.734 -18.858 1.00 92.44 99 GLY A N 1
ATOM 728 C CA . GLY A 1 99 ? 12.151 -2.297 -20.165 1.00 92.44 99 GLY A CA 1
ATOM 729 C C . GLY A 1 99 ? 12.714 -1.463 -21.317 1.00 92.44 99 GLY A C 1
ATOM 730 O O . GLY A 1 99 ? 13.451 -1.982 -22.150 1.00 92.44 99 GLY A O 1
ATOM 731 N N . GLN A 1 100 ? 12.497 -0.146 -21.287 1.00 95.00 100 GLN A N 1
ATOM 732 C CA . GLN A 1 100 ? 13.054 0.772 -22.290 1.00 95.00 100 GLN A CA 1
ATOM 733 C C . GLN A 1 100 ? 14.590 0.755 -22.323 1.00 95.00 100 GLN A C 1
ATOM 735 O O . GLN A 1 100 ? 15.195 0.832 -23.389 1.00 95.00 100 GLN A O 1
ATOM 740 N N . ILE A 1 101 ? 15.246 0.632 -21.164 1.00 93.38 101 ILE A N 1
ATOM 741 C CA . ILE A 1 101 ? 16.709 0.500 -21.096 1.00 93.38 101 ILE A CA 1
ATOM 742 C C . ILE A 1 101 ? 17.175 -0.792 -21.777 1.00 93.38 101 ILE A C 1
ATOM 744 O O . ILE A 1 101 ? 18.188 -0.776 -22.477 1.00 93.38 101 ILE A O 1
ATOM 748 N N . VAL A 1 102 ? 16.463 -1.906 -21.582 1.00 92.44 102 VAL A N 1
ATOM 749 C CA . VAL A 1 102 ? 16.780 -3.183 -22.237 1.00 92.44 102 VAL A CA 1
ATOM 750 C C . VAL A 1 102 ? 16.666 -3.057 -23.756 1.00 92.44 102 VAL A C 1
ATOM 752 O O . VAL A 1 102 ? 17.586 -3.492 -24.451 1.00 92.44 102 VAL A O 1
ATOM 755 N N . ASP A 1 103 ? 15.616 -2.406 -24.256 1.00 93.69 103 ASP A N 1
ATOM 756 C CA . ASP A 1 103 ? 15.425 -2.171 -25.692 1.00 93.69 103 ASP A CA 1
ATOM 757 C C . ASP A 1 103 ? 16.577 -1.339 -26.277 1.00 93.69 103 ASP A C 1
ATOM 759 O O . ASP A 1 103 ? 17.217 -1.748 -27.244 1.00 93.69 103 ASP A O 1
ATOM 763 N N . VAL A 1 104 ? 16.942 -0.232 -25.618 1.00 94.50 104 VAL A N 1
ATOM 764 C CA . VAL A 1 104 ? 18.070 0.621 -26.039 1.00 94.50 104 VAL A CA 1
ATOM 765 C C . VAL A 1 104 ? 19.396 -0.149 -26.054 1.00 94.50 104 VAL A C 1
ATOM 767 O O . VAL A 1 104 ? 20.220 0.045 -26.949 1.00 94.50 104 VAL A O 1
ATOM 770 N N . ILE A 1 105 ? 19.631 -1.033 -25.078 1.00 91.81 105 ILE A N 1
ATOM 771 C CA . ILE A 1 105 ? 20.830 -1.884 -25.051 1.00 91.81 105 ILE A CA 1
ATOM 772 C C . ILE A 1 105 ? 20.823 -2.877 -26.223 1.00 91.81 105 ILE A C 1
ATOM 774 O O . ILE A 1 105 ? 21.883 -3.126 -26.804 1.00 91.81 105 ILE A O 1
ATOM 778 N N . SER A 1 106 ? 19.660 -3.432 -26.575 1.00 91.31 106 SER A N 1
ATOM 779 C CA . SER A 1 106 ? 19.517 -4.330 -27.726 1.00 91.31 106 SER A CA 1
ATOM 780 C C . SER A 1 106 ? 19.841 -3.606 -29.034 1.00 91.31 106 SER A C 1
ATOM 782 O O . SER A 1 106 ? 20.684 -4.075 -29.798 1.00 91.31 106 SER A O 1
ATOM 784 N N . ASP A 1 107 ? 19.280 -2.412 -29.236 1.00 94.62 107 ASP A N 1
ATOM 785 C CA . ASP A 1 107 ? 19.549 -1.583 -30.416 1.00 94.62 107 ASP A CA 1
ATOM 786 C C . ASP A 1 107 ? 21.042 -1.233 -30.537 1.00 94.62 107 ASP A C 1
ATOM 788 O O . ASP A 1 107 ? 21.635 -1.299 -31.617 1.00 94.62 107 ASP A O 1
ATOM 792 N N . MET A 1 108 ? 21.699 -0.900 -29.418 1.00 92.62 108 MET A N 1
ATOM 793 C CA . MET A 1 108 ? 23.144 -0.639 -29.399 1.00 92.62 108 MET A CA 1
ATOM 794 C C . MET A 1 108 ? 23.969 -1.864 -29.798 1.00 92.62 108 MET A C 1
ATOM 796 O O . MET A 1 108 ? 25.008 -1.720 -30.455 1.00 92.62 108 MET A O 1
ATOM 800 N N . ASN A 1 109 ? 23.537 -3.061 -29.398 1.00 91.31 109 ASN A N 1
ATOM 801 C CA . ASN A 1 109 ? 24.204 -4.300 -29.775 1.00 91.31 109 ASN A CA 1
ATOM 802 C C . ASN A 1 109 ? 24.096 -4.544 -31.289 1.00 91.31 109 ASN A C 1
ATOM 804 O O . ASN A 1 109 ? 25.106 -4.849 -31.927 1.00 91.31 109 ASN A O 1
ATOM 808 N N . ASP A 1 110 ? 22.925 -4.303 -31.879 1.00 92.88 110 ASP A N 1
ATOM 809 C CA . ASP A 1 110 ? 22.698 -4.443 -33.321 1.00 92.88 110 ASP A CA 1
ATOM 810 C C . ASP A 1 110 ? 23.531 -3.441 -34.132 1.00 92.88 110 ASP A C 1
ATOM 812 O O . ASP A 1 110 ? 24.212 -3.817 -35.093 1.00 92.88 110 ASP A O 1
ATOM 816 N N . VAL A 1 111 ? 23.569 -2.174 -33.703 1.00 93.62 111 VAL A N 1
ATOM 817 C CA . VAL A 1 111 ? 24.427 -1.143 -34.314 1.00 93.62 111 VAL A CA 1
ATOM 818 C C . VAL A 1 111 ? 25.905 -1.529 -34.222 1.00 93.62 111 VAL A C 1
ATOM 820 O O . VAL A 1 111 ? 26.648 -1.378 -35.195 1.00 93.62 111 VAL A O 1
ATOM 823 N N . SER A 1 112 ? 26.342 -2.063 -33.080 1.00 92.44 112 SER A N 1
ATOM 824 C CA . SER A 1 112 ? 27.729 -2.499 -32.885 1.00 92.44 112 SER A CA 1
ATOM 825 C C . SER A 1 112 ? 28.093 -3.672 -33.799 1.00 92.44 112 SER A C 1
ATOM 827 O O . SER A 1 112 ? 29.182 -3.686 -34.377 1.00 92.44 112 SER A O 1
ATOM 829 N N . MET A 1 113 ? 27.177 -4.627 -33.990 1.00 93.44 113 MET A N 1
ATOM 830 C CA . MET A 1 113 ? 27.352 -5.737 -34.931 1.00 93.44 113 MET A CA 1
ATOM 831 C C . MET A 1 113 ? 27.416 -5.253 -36.384 1.00 93.44 113 MET A C 1
ATOM 833 O O . MET A 1 113 ? 28.297 -5.682 -37.134 1.00 93.44 113 MET A O 1
ATOM 837 N N . ALA A 1 114 ? 26.537 -4.329 -36.778 1.00 94.50 114 ALA A N 1
ATOM 838 C CA . ALA A 1 114 ? 26.548 -3.734 -38.112 1.00 94.50 114 ALA A CA 1
ATOM 839 C C . ALA A 1 114 ? 27.853 -2.967 -38.386 1.00 94.50 114 ALA A C 1
ATOM 841 O O . ALA A 1 114 ? 28.451 -3.111 -39.456 1.00 94.50 114 ALA A O 1
ATOM 842 N N . LEU A 1 115 ? 28.342 -2.202 -37.404 1.00 93.31 115 LEU A N 1
ATOM 843 C CA . LEU A 1 115 ? 29.618 -1.498 -37.501 1.00 93.31 115 LEU A CA 1
ATOM 844 C C . LEU A 1 115 ? 30.793 -2.474 -37.628 1.00 93.31 115 LEU A C 1
ATOM 846 O O . LEU A 1 115 ? 31.652 -2.284 -38.488 1.00 93.31 115 LEU A O 1
ATOM 850 N N . ALA A 1 116 ? 30.826 -3.535 -36.818 1.00 93.25 116 ALA A N 1
ATOM 851 C CA . ALA A 1 116 ? 31.865 -4.559 -36.901 1.00 93.25 116 ALA A CA 1
ATOM 852 C C . ALA A 1 116 ? 31.891 -5.236 -38.284 1.00 93.25 116 ALA A C 1
ATOM 854 O O . ALA A 1 116 ? 32.967 -5.431 -38.856 1.00 93.25 116 ALA A O 1
ATOM 855 N N . ALA A 1 117 ? 30.717 -5.526 -38.855 1.00 93.50 117 ALA A N 1
ATOM 856 C CA . ALA A 1 117 ? 30.595 -6.067 -40.206 1.00 93.50 117 ALA A CA 1
ATOM 857 C C . ALA A 1 117 ? 31.124 -5.089 -41.271 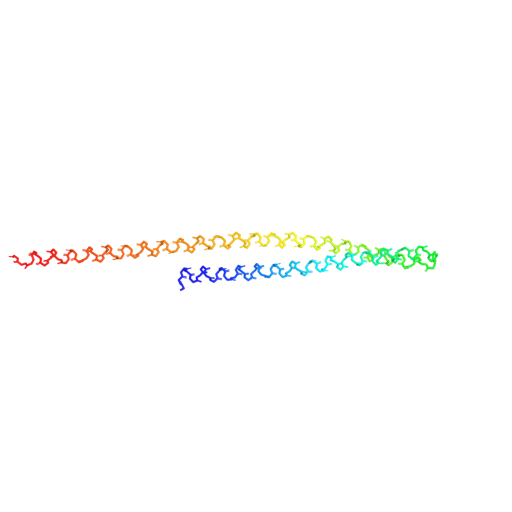1.00 93.50 117 ALA A C 1
ATOM 859 O O . ALA A 1 117 ? 31.919 -5.487 -42.123 1.00 93.50 117 ALA A O 1
ATOM 860 N N . ALA A 1 118 ? 30.760 -3.804 -41.193 1.00 92.56 118 ALA A N 1
ATOM 861 C CA . ALA A 1 118 ? 31.235 -2.776 -42.122 1.00 92.56 118 ALA A CA 1
ATOM 862 C C . ALA A 1 118 ? 32.758 -2.565 -42.042 1.00 92.56 118 ALA A C 1
ATOM 864 O O . ALA A 1 118 ? 33.431 -2.464 -43.068 1.00 92.56 118 ALA A O 1
ATOM 865 N N . VAL A 1 119 ? 33.325 -2.555 -40.830 1.00 94.81 119 VAL A N 1
ATOM 866 C CA . VAL A 1 119 ? 34.778 -2.446 -40.612 1.00 94.81 119 VAL A CA 1
ATOM 867 C C . VAL A 1 119 ? 35.511 -3.669 -41.168 1.00 94.81 119 VAL A C 1
ATOM 869 O O . VAL A 1 119 ? 36.543 -3.520 -41.824 1.00 94.81 119 VAL A O 1
ATOM 872 N N . SER A 1 120 ? 34.975 -4.876 -40.961 1.00 91.31 120 SER A N 1
ATOM 873 C CA . SER A 1 120 ? 35.530 -6.107 -41.537 1.00 91.31 120 SER A CA 1
ATOM 874 C C . SER A 1 120 ? 35.470 -6.103 -43.071 1.00 91.31 120 SER A C 1
ATOM 876 O O . SER A 1 120 ? 36.438 -6.463 -43.742 1.00 91.31 120 SER A O 1
ATOM 878 N N . GLN A 1 121 ? 34.372 -5.625 -43.654 1.00 86.62 121 GLN A N 1
ATOM 879 C CA . GLN A 1 121 ? 34.254 -5.491 -45.104 1.00 86.62 121 GLN A CA 1
ATOM 880 C C . GLN A 1 121 ? 35.244 -4.455 -45.664 1.00 86.62 121 GLN A C 1
ATOM 882 O O . GLN A 1 121 ? 35.906 -4.708 -46.669 1.00 86.62 121 GLN A O 1
ATOM 887 N N . GLY A 1 122 ? 35.418 -3.317 -44.989 1.00 81.88 122 GLY A N 1
ATOM 888 C CA . GLY A 1 122 ? 36.396 -2.301 -45.380 1.00 81.88 122 GLY A CA 1
ATOM 889 C C . GLY A 1 122 ? 37.844 -2.799 -45.321 1.00 81.88 122 GLY A C 1
ATOM 890 O O . GLY A 1 122 ? 38.625 -2.530 -46.235 1.00 81.88 122 GLY A O 1
ATOM 891 N N . SER A 1 123 ? 38.208 -3.568 -44.290 1.00 85.88 123 SER A N 1
ATOM 892 C CA . SER A 1 123 ? 39.566 -4.114 -44.160 1.00 85.88 123 SER A CA 1
ATOM 893 C C . SER A 1 123 ? 39.883 -5.151 -45.242 1.00 85.88 123 SER A C 1
ATOM 895 O O . SER A 1 123 ? 40.967 -5.111 -45.826 1.00 85.88 123 SER A O 1
ATOM 897 N N . THR A 1 124 ? 38.925 -6.021 -45.582 1.00 84.50 124 THR A N 1
ATOM 898 C CA . THR A 1 124 ? 39.079 -6.972 -46.699 1.00 84.50 124 THR A CA 1
ATOM 899 C C . THR A 1 124 ? 39.209 -6.263 -48.050 1.00 84.50 124 THR A C 1
ATOM 901 O O . THR A 1 124 ? 40.083 -6.622 -48.840 1.00 84.50 124 THR A O 1
ATOM 904 N N . ALA A 1 125 ? 38.423 -5.209 -48.297 1.00 79.50 125 ALA A N 1
ATOM 905 C CA . ALA A 1 125 ? 38.530 -4.402 -49.513 1.00 79.50 125 ALA A CA 1
ATOM 906 C C . ALA A 1 125 ? 39.885 -3.674 -49.621 1.00 79.50 125 ALA A C 1
ATOM 908 O O . ALA A 1 125 ? 40.511 -3.684 -50.682 1.00 79.50 125 ALA A O 1
ATOM 909 N N . GLY A 1 126 ? 40.382 -3.092 -48.523 1.00 81.31 126 GLY A N 1
ATOM 910 C CA . GLY A 1 126 ? 41.702 -2.453 -48.487 1.00 81.31 126 GLY A CA 1
ATOM 911 C C . GLY A 1 126 ? 42.852 -3.436 -48.747 1.00 81.31 126 GLY A C 1
ATOM 912 O O . GLY A 1 126 ? 43.782 -3.132 -49.501 1.00 81.31 126 GLY A O 1
ATOM 913 N N . ALA A 1 127 ? 42.768 -4.643 -48.180 1.00 78.75 127 ALA A N 1
ATOM 914 C CA . ALA A 1 127 ? 43.739 -5.707 -48.427 1.00 78.75 127 ALA A CA 1
ATOM 915 C C . ALA A 1 127 ? 43.738 -6.157 -49.899 1.00 78.75 127 ALA A C 1
ATOM 917 O O . ALA A 1 127 ? 44.807 -6.309 -50.492 1.00 78.75 127 ALA A O 1
ATOM 918 N N . ALA A 1 128 ? 42.557 -6.302 -50.510 1.00 75.00 128 ALA A N 1
ATOM 919 C CA . ALA A 1 128 ? 42.423 -6.657 -51.923 1.00 75.00 128 ALA A CA 1
ATOM 920 C C . ALA A 1 128 ? 43.074 -5.616 -52.850 1.00 75.00 128 ALA A C 1
ATOM 922 O O . ALA A 1 128 ? 43.813 -5.983 -53.763 1.00 75.00 128 ALA A O 1
ATOM 923 N N . LEU A 1 129 ? 42.869 -4.322 -52.576 1.00 76.88 129 LEU A N 1
ATOM 924 C CA . LEU A 1 129 ? 43.503 -3.238 -53.333 1.00 76.88 129 LEU A CA 1
ATOM 925 C C . LEU A 1 129 ? 45.030 -3.280 -53.211 1.00 76.88 129 LEU A C 1
ATOM 927 O O . LEU A 1 129 ? 45.732 -3.190 -54.214 1.00 76.88 129 LEU A O 1
ATOM 931 N N . THR A 1 130 ? 45.554 -3.482 -52.000 1.00 78.25 130 THR A N 1
ATOM 932 C CA . THR A 1 130 ? 47.007 -3.557 -51.764 1.00 78.25 130 THR A CA 1
ATOM 933 C C . THR A 1 130 ? 47.635 -4.734 -52.517 1.00 78.25 130 THR A C 1
ATOM 935 O O . THR A 1 130 ? 48.691 -4.583 -53.129 1.00 78.25 130 THR A O 1
ATOM 938 N N . GLY A 1 131 ? 46.956 -5.886 -52.548 1.00 74.75 131 GLY A N 1
ATOM 939 C CA . GLY A 1 131 ? 47.377 -7.035 -53.351 1.00 74.75 131 GLY A CA 1
ATOM 940 C C . GLY A 1 131 ? 47.387 -6.746 -54.856 1.00 74.75 131 GLY A C 1
ATOM 941 O O . GLY A 1 131 ? 48.294 -7.181 -55.556 1.00 74.75 131 GLY A O 1
ATOM 942 N N . GLN A 1 132 ? 46.426 -5.969 -55.360 1.00 69.81 132 GLN A N 1
ATOM 943 C CA . GLN A 1 132 ? 46.326 -5.645 -56.785 1.00 69.81 132 GLN A CA 1
ATOM 944 C C . GLN A 1 132 ? 47.415 -4.665 -57.264 1.00 69.81 132 GLN A C 1
ATOM 946 O O . GLN A 1 132 ? 47.866 -4.775 -58.403 1.00 69.81 132 GLN A O 1
ATOM 951 N N . PHE A 1 133 ? 47.872 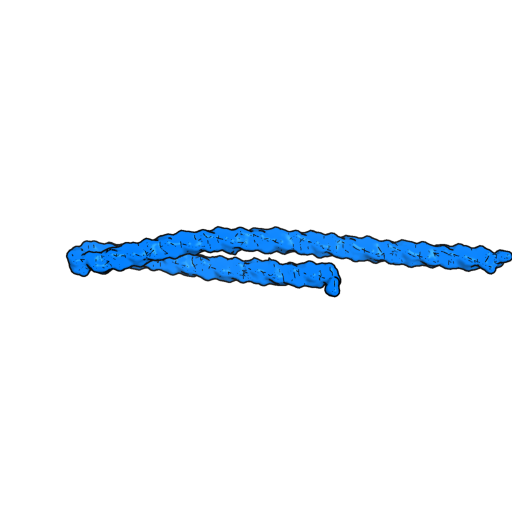-3.748 -56.403 1.00 66.88 133 PHE A N 1
ATOM 952 C CA . PHE A 1 133 ? 48.951 -2.799 -56.723 1.00 66.88 133 PHE A CA 1
ATOM 953 C C . PHE A 1 133 ? 50.365 -3.342 -56.473 1.00 66.88 133 PHE A C 1
ATOM 955 O O . PHE A 1 133 ? 51.307 -2.828 -57.061 1.00 66.88 133 PHE A O 1
ATOM 962 N N . GLY A 1 134 ? 50.537 -4.376 -55.641 1.00 58.75 134 GLY A N 1
ATOM 963 C CA . GLY A 1 134 ? 51.839 -5.024 -55.416 1.00 58.75 134 GLY A CA 1
ATOM 964 C C . GLY A 1 134 ? 52.284 -5.988 -56.527 1.00 58.75 134 GLY A C 1
ATOM 965 O O . GLY A 1 134 ? 53.388 -6.521 -56.464 1.00 58.75 134 GLY A O 1
ATOM 966 N N . HIS A 1 135 ? 51.425 -6.235 -57.522 1.00 56.84 135 HIS A N 1
ATOM 967 C CA . HIS A 1 135 ? 51.689 -7.112 -58.669 1.00 56.84 135 HIS A CA 1
ATOM 968 C C . HIS A 1 135 ? 52.107 -6.368 -59.958 1.00 56.84 135 HIS A C 1
ATOM 970 O O . HIS A 1 135 ? 52.206 -7.004 -61.008 1.00 56.84 135 HIS A O 1
ATOM 976 N N . TYR A 1 136 ? 52.382 -5.061 -59.879 1.00 46.00 136 TYR A N 1
ATOM 977 C CA . TYR A 1 136 ? 53.003 -4.247 -60.936 1.00 46.00 136 TYR A CA 1
ATOM 978 C C . TYR A 1 136 ? 54.350 -3.700 -60.463 1.00 46.00 136 TYR A C 1
ATOM 980 O O . TYR A 1 136 ? 55.239 -3.540 -61.328 1.00 46.00 136 TYR A O 1
#

Radius of gyration: 33.62 Å; chains: 1; bounding box: 81×15×98 Å

Secondary structure (DSSP, 8-state):
--HHHHHHHHHHHHHHHHHHHHHHHHHHHHHHHHHHHHHHHHHHHHHHHHHTGGGGHHHHHHHHHHHHHHHHHHHHHHHHHHHHHHHHHHHHHHHHHHHHHHHHHHHHHHHHHHHHHHHHHHHHHHHHHHHHHTT-

pLDDT: mean 92.01, std 8.71, range [46.0, 98.0]

Foldseek 3Di:
DDLLVVLVVQLVVLVVQLVVLVVVLVVLVVQLVVLVVQLVVLVVQLVVLVVVPPVSPVSNVVSVVSNVVSVVSNVVSVVVNVVSVVSNVVSVVSNVVSVVSNVVSVVVVVVVVVVVVVVVVVVVVVVVVVVVVVVD